Protein AF-A0A176ZBN9-F1 (afdb_monomer)

Secondary structure (DSSP, 8-state):
--TTSPP-HHHHHHHHHHHHHHHHHHHHHHTT-SBTTBSS--HHHHHHHHHHHHHHTSTTHHHHHTT-HHHHHHHHHHHTSHHHHTTSHHHHHHHHHT-

Nearest PDB structures (foldseek):
  4ri7-assembly1_B  TM=7.967E-01  e=3.819E-03  Populus tremula x Populus tremuloides
  4ri6-assembly1_B  TM=8.028E-01  e=1.200E-02  Populus tremula x Populus tremuloides
  8agq-assembly1_A  TM=8.307E-01  e=5.319E-02  Populus trichocarpa
  5jpo-assembly1_A  TM=8.203E-01  e=1.057E-01  Homo sapiens
  5dqs-assembly1_A  TM=7.989E-01  e=1.491E-01  Homo sapiens

Solvent-accessible surface area (backbone atoms only — not comparable to full-atom values): 5820 Å² total; per-residue (Å²): 109,73,94,83,41,88,75,62,64,66,62,49,62,71,43,44,68,59,50,45,52,51,43,48,49,52,36,59,70,29,51,89,44,72,26,72,53,37,96,44,88,33,70,66,42,66,61,45,40,62,57,51,56,56,42,64,77,40,90,60,31,64,74,56,40,62,96,32,62,60,50,56,53,34,44,55,58,49,56,69,33,72,74,46,62,65,64,34,73,68,46,52,53,52,56,63,76,73,108

Foldseek 3Di:
DQPPDDDPVVVVVVCLVVLLVVLVVVLVCCPPALENVRPDHDPVLVVVQLVLVSLVVDPCNCVSCPVRVSVVNSNVVSCVDPVNVCDHPVNVVVVVVVD

Sequence (99 aa):
MLFGQPTDEAAVYEAMPRAQVVFGELARLLGNADWFGGDSVSLADLMAAPHCDFFAQTPEWPALTAGRANLVNRLARAENRASLKATTWARVKEMVAAG

pLDDT: mean 94.16, std 5.49, range [66.38, 98.5]

Structure (mmCIF, N/CA/C/O backbone):
data_AF-A0A176ZBN9-F1
#
_entry.id   AF-A0A176ZBN9-F1
#
loop_
_atom_site.group_PDB
_atom_site.id
_atom_site.type_symbol
_atom_site.label_atom_id
_atom_site.label_alt_id
_atom_site.label_comp_id
_atom_site.label_asym_id
_atom_site.label_entity_id
_atom_site.label_seq_id
_atom_site.pdbx_PDB_ins_code
_atom_site.Cartn_x
_atom_site.Cartn_y
_atom_site.Cartn_z
_atom_site.occupancy
_atom_site.B_iso_or_equiv
_atom_site.auth_seq_id
_atom_site.auth_comp_id
_atom_site.auth_asym_id
_atom_site.auth_atom_id
_atom_site.pdbx_PDB_model_num
ATOM 1 N N . MET A 1 1 ? 12.799 -7.470 -7.813 1.00 66.38 1 MET A N 1
ATOM 2 C CA . MET A 1 1 ? 11.943 -8.567 -8.311 1.00 66.38 1 MET A CA 1
ATOM 3 C C . MET A 1 1 ? 10.934 -8.948 -7.243 1.00 66.38 1 MET A C 1
ATOM 5 O O . MET A 1 1 ? 11.323 -9.470 -6.204 1.00 66.38 1 MET A O 1
ATOM 9 N N . LEU A 1 2 ? 9.655 -8.694 -7.504 1.00 80.00 2 LEU A N 1
ATOM 10 C CA . LEU A 1 2 ? 8.539 -9.219 -6.720 1.00 80.00 2 LEU A CA 1
ATOM 11 C C . LEU A 1 2 ? 8.040 -10.497 -7.424 1.00 80.00 2 LEU A C 1
ATOM 13 O O . LEU A 1 2 ? 7.985 -10.536 -8.648 1.00 80.00 2 LEU A O 1
ATOM 17 N N . PHE A 1 3 ? 7.766 -11.572 -6.680 1.00 83.38 3 PHE A N 1
ATOM 18 C CA . PHE A 1 3 ? 7.377 -12.896 -7.221 1.00 83.38 3 PHE A CA 1
ATOM 19 C C . PHE A 1 3 ? 8.401 -13.618 -8.121 1.00 83.38 3 PHE A C 1
ATOM 21 O O . PHE A 1 3 ? 8.048 -14.570 -8.812 1.00 83.38 3 PHE A O 1
ATOM 28 N N . GLY A 1 4 ? 9.676 -13.215 -8.104 1.00 83.94 4 GLY A N 1
ATOM 29 C CA . GLY A 1 4 ? 10.725 -13.882 -8.891 1.00 83.94 4 GLY A CA 1
ATOM 30 C C . GLY A 1 4 ? 10.604 -13.684 -10.407 1.00 83.94 4 GLY A C 1
ATOM 31 O O . GLY A 1 4 ? 11.212 -14.433 -11.164 1.00 83.94 4 GLY A O 1
ATOM 32 N N . GLN A 1 5 ? 9.820 -12.697 -10.846 1.00 84.31 5 GLN A N 1
ATOM 33 C CA . GLN A 1 5 ? 9.730 -12.272 -12.242 1.00 84.31 5 GLN A CA 1
ATOM 34 C C . GLN A 1 5 ? 10.621 -11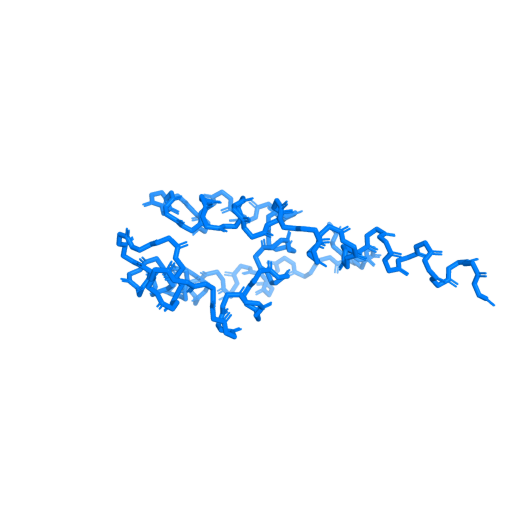.040 -12.477 1.00 84.31 5 GLN A C 1
ATOM 36 O O . GLN A 1 5 ? 10.790 -10.233 -11.551 1.00 84.31 5 GLN A O 1
ATOM 41 N N . PRO A 1 6 ? 11.189 -10.876 -13.687 1.00 89.62 6 PRO A N 1
ATOM 42 C CA . PRO A 1 6 ? 11.89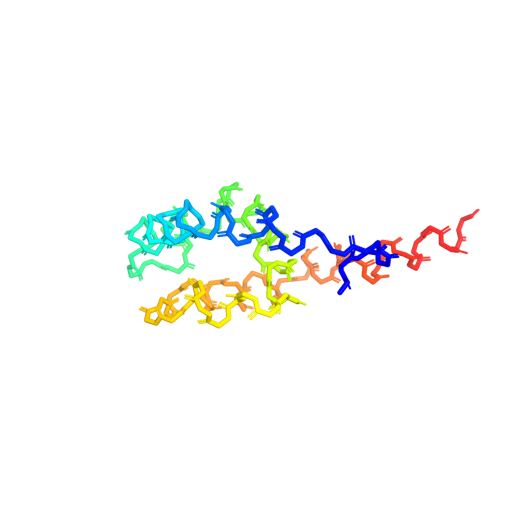6 -9.654 -14.050 1.00 89.62 6 PRO A CA 1
ATOM 43 C C . PRO A 1 6 ? 10.946 -8.450 -13.993 1.00 89.62 6 PRO A C 1
ATOM 45 O O . PRO A 1 6 ? 9.788 -8.540 -14.397 1.00 89.62 6 PRO A O 1
ATOM 48 N N . THR A 1 7 ? 11.443 -7.330 -13.470 1.00 92.19 7 THR A N 1
ATOM 49 C CA . THR A 1 7 ? 10.703 -6.064 -13.435 1.00 92.19 7 THR A CA 1
ATOM 50 C C . THR A 1 7 ? 10.829 -5.365 -14.788 1.00 92.19 7 THR A C 1
ATOM 52 O O . THR A 1 7 ? 11.932 -5.247 -15.318 1.00 92.19 7 THR A O 1
ATOM 55 N N . ASP A 1 8 ? 9.717 -4.868 -15.327 1.00 95.31 8 ASP A N 1
ATOM 56 C CA . ASP A 1 8 ? 9.732 -3.920 -16.442 1.00 95.31 8 ASP A CA 1
ATOM 57 C C . ASP A 1 8 ? 9.889 -2.493 -15.896 1.00 95.31 8 ASP A C 1
ATOM 59 O O . ASP A 1 8 ? 8.920 -1.842 -15.503 1.00 95.31 8 ASP A O 1
ATOM 63 N N . GLU A 1 9 ? 11.134 -2.024 -15.826 1.00 95.00 9 GLU A N 1
ATOM 64 C CA . GLU A 1 9 ? 11.470 -0.715 -15.251 1.00 95.00 9 GLU A CA 1
ATOM 65 C C . GLU A 1 9 ? 10.879 0.459 -16.051 1.00 95.00 9 GLU A C 1
ATOM 67 O O . GLU A 1 9 ? 10.561 1.503 -15.478 1.00 95.00 9 GLU A O 1
ATOM 72 N N . ALA A 1 10 ? 10.686 0.298 -17.366 1.00 97.44 10 ALA A N 1
ATOM 73 C CA . ALA A 1 10 ? 10.077 1.333 -18.198 1.00 97.44 10 ALA A CA 1
ATOM 74 C C . ALA A 1 10 ? 8.589 1.486 -17.858 1.00 97.44 10 ALA A C 1
ATOM 76 O O . ALA A 1 10 ? 8.127 2.599 -17.599 1.00 97.44 10 ALA A O 1
ATOM 77 N N . ALA A 1 11 ? 7.864 0.368 -17.753 1.00 97.00 11 ALA A N 1
ATOM 78 C CA . ALA A 1 11 ? 6.462 0.376 -17.345 1.00 97.00 11 ALA A CA 1
ATOM 79 C C . ALA A 1 11 ? 6.271 0.925 -15.919 1.00 97.00 11 ALA A C 1
ATOM 81 O O . ALA A 1 11 ? 5.307 1.648 -15.652 1.00 97.00 11 ALA A O 1
ATOM 82 N N . VAL A 1 12 ? 7.194 0.618 -14.997 1.00 96.50 12 VAL A N 1
ATOM 83 C CA . VAL A 1 12 ? 7.191 1.197 -13.643 1.00 96.50 12 VAL A CA 1
ATOM 84 C C . VAL A 1 12 ? 7.349 2.714 -13.716 1.00 96.50 12 VAL A C 1
ATOM 86 O O . VAL A 1 12 ? 6.510 3.437 -13.173 1.00 96.50 12 VAL A O 1
ATOM 89 N N . TYR A 1 13 ? 8.370 3.205 -14.423 1.00 97.38 13 TYR A N 1
ATOM 90 C CA . TYR A 1 13 ? 8.633 4.636 -14.571 1.00 97.38 13 TYR A CA 1
ATOM 91 C C . TYR A 1 13 ? 7.421 5.394 -15.134 1.00 97.38 13 TYR A C 1
ATOM 93 O O . TYR A 1 13 ? 7.016 6.418 -14.579 1.00 97.38 13 TYR A O 1
ATOM 101 N N . GLU A 1 14 ? 6.785 4.863 -16.180 1.00 98.44 14 GLU A N 1
ATOM 102 C CA . GLU A 1 14 ? 5.581 5.446 -16.785 1.00 98.44 14 GLU A CA 1
ATOM 103 C C . GLU A 1 14 ? 4.372 5.452 -15.834 1.00 98.44 14 GLU A C 1
ATOM 105 O O . GLU A 1 14 ? 3.552 6.375 -15.863 1.00 98.44 14 GLU A O 1
ATOM 110 N N . ALA A 1 15 ? 4.251 4.451 -14.957 1.00 98.19 15 ALA A N 1
ATOM 111 C CA . ALA A 1 15 ? 3.148 4.340 -14.005 1.00 98.19 15 ALA A CA 1
ATOM 112 C C . ALA A 1 15 ? 3.312 5.228 -12.758 1.00 98.19 15 ALA A C 1
ATOM 114 O O . ALA A 1 15 ? 2.309 5.552 -12.104 1.00 98.19 15 ALA A O 1
ATOM 115 N N . MET A 1 16 ? 4.540 5.639 -12.420 1.00 98.25 16 MET A N 1
ATOM 116 C CA . MET A 1 16 ? 4.841 6.367 -11.182 1.00 98.25 16 MET A CA 1
ATOM 117 C C . MET A 1 16 ? 4.023 7.652 -10.974 1.00 98.25 16 MET A C 1
ATOM 119 O O . MET A 1 16 ? 3.524 7.842 -9.860 1.00 98.25 16 MET A O 1
ATOM 123 N N . PRO A 1 17 ? 3.790 8.518 -11.984 1.00 98.31 17 PRO A N 1
ATOM 124 C CA . PRO A 1 17 ? 2.941 9.695 -11.809 1.00 98.31 17 PRO A CA 1
ATOM 125 C C . PRO A 1 17 ? 1.524 9.340 -11.339 1.00 98.31 17 PRO A C 1
ATOM 127 O O . PRO A 1 17 ? 0.998 9.958 -10.414 1.00 98.31 17 PRO A O 1
ATOM 130 N N . ARG A 1 18 ? 0.916 8.291 -11.909 1.00 98.25 18 ARG A N 1
ATOM 131 C CA . ARG A 1 18 ? -0.415 7.827 -11.493 1.00 98.25 18 ARG A CA 1
ATOM 132 C C . ARG A 1 18 ? -0.384 7.216 -10.095 1.00 98.25 18 ARG A C 1
ATOM 134 O O . ARG A 1 18 ? -1.293 7.467 -9.306 1.00 98.25 18 ARG A O 1
ATOM 141 N N . ALA A 1 19 ? 0.654 6.446 -9.772 1.00 98.00 19 ALA A N 1
ATOM 142 C CA . ALA A 1 19 ? 0.826 5.885 -8.435 1.00 98.00 19 ALA A CA 1
ATOM 143 C C . ALA A 1 19 ? 0.905 6.994 -7.373 1.00 98.00 19 ALA A C 1
ATOM 145 O O . ALA A 1 19 ? 0.253 6.899 -6.334 1.00 98.00 19 ALA A O 1
ATOM 146 N N . GLN A 1 20 ? 1.603 8.095 -7.662 1.00 98.44 20 GLN A N 1
ATOM 147 C CA . GLN A 1 20 ? 1.671 9.244 -6.761 1.00 98.44 20 GLN A CA 1
ATOM 148 C C . GLN A 1 20 ? 0.305 9.883 -6.493 1.00 98.44 20 GLN A C 1
ATOM 150 O O . GLN A 1 20 ? 0.027 10.237 -5.343 1.00 98.44 20 GLN A O 1
ATOM 155 N N . VAL A 1 21 ? -0.555 9.990 -7.514 1.00 98.50 21 VAL A N 1
ATOM 156 C CA . VAL A 1 21 ? -1.938 10.468 -7.346 1.00 98.50 21 VAL A CA 1
ATOM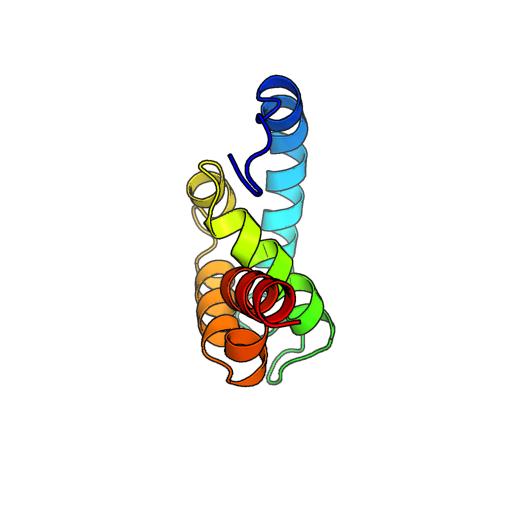 157 C C . VAL A 1 21 ? -2.730 9.515 -6.456 1.00 98.50 21 VAL A C 1
ATOM 159 O O . VAL A 1 21 ? -3.319 9.952 -5.473 1.00 98.50 21 VAL A O 1
ATOM 162 N N . VAL A 1 22 ? -2.697 8.210 -6.743 1.00 97.94 22 VAL A N 1
ATOM 163 C CA . VAL A 1 22 ? -3.447 7.206 -5.969 1.00 97.94 22 VAL A CA 1
ATOM 164 C C . VAL A 1 22 ? -3.035 7.218 -4.499 1.00 97.94 22 VAL A C 1
ATOM 166 O O . VAL A 1 22 ? -3.891 7.299 -3.624 1.00 97.94 22 VAL A O 1
ATOM 169 N N . PHE A 1 23 ? -1.736 7.190 -4.205 1.00 98.38 23 PHE A N 1
ATOM 170 C CA . PHE A 1 23 ? -1.257 7.231 -2.824 1.00 98.38 23 PHE A CA 1
ATOM 171 C C . PHE A 1 23 ? -1.552 8.571 -2.139 1.00 98.38 23 PHE A C 1
ATOM 173 O O . PHE A 1 23 ? -1.807 8.596 -0.936 1.00 98.38 23 PHE A O 1
ATOM 180 N N . GLY A 1 24 ? -1.562 9.675 -2.890 1.00 98.50 24 GLY A N 1
ATOM 181 C CA . GLY A 1 24 ? -2.004 10.975 -2.385 1.00 98.50 24 GLY A CA 1
ATOM 182 C C . GLY A 1 24 ? -3.466 10.940 -1.949 1.00 98.50 24 GLY A C 1
ATOM 183 O O . GLY A 1 24 ? -3.786 11.335 -0.830 1.00 98.50 24 GLY A O 1
ATOM 184 N N . GLU A 1 25 ? -4.336 10.380 -2.788 1.00 98.25 25 GLU A N 1
ATOM 185 C CA . GLU A 1 25 ? -5.758 10.236 -2.484 1.00 98.25 25 GLU A CA 1
ATOM 186 C C . GLU A 1 25 ? -6.019 9.257 -1.341 1.00 98.25 25 GLU A C 1
ATOM 188 O O . GLU A 1 25 ? -6.822 9.560 -0.466 1.00 98.25 25 GLU A O 1
ATOM 193 N N . LEU A 1 26 ? -5.308 8.129 -1.273 1.00 98.06 26 LEU A N 1
ATOM 194 C CA . LEU A 1 26 ? -5.408 7.213 -0.134 1.00 98.06 26 LEU A CA 1
ATOM 195 C C . LEU A 1 26 ? -5.016 7.915 1.173 1.00 98.06 26 LEU A C 1
ATOM 197 O O . LEU A 1 26 ? -5.725 7.797 2.169 1.00 98.06 26 LEU A O 1
ATOM 201 N N . ALA A 1 27 ? -3.927 8.687 1.176 1.00 98.25 27 ALA A N 1
ATOM 202 C CA . ALA A 1 27 ? -3.518 9.445 2.355 1.00 98.25 27 ALA A CA 1
ATOM 203 C C . ALA A 1 27 ? -4.550 10.523 2.724 1.00 98.25 27 ALA A C 1
ATOM 205 O O . ALA A 1 27 ? -4.853 10.696 3.903 1.00 98.25 27 ALA A O 1
ATOM 206 N N . ARG A 1 28 ? -5.120 11.220 1.733 1.00 98.06 28 ARG A N 1
ATOM 207 C CA . ARG A 1 28 ? -6.155 12.244 1.937 1.00 98.06 28 ARG A CA 1
ATOM 208 C C . ARG A 1 28 ? -7.457 11.651 2.481 1.00 98.06 28 ARG A C 1
ATOM 210 O O . ARG A 1 28 ? -8.045 12.231 3.386 1.00 98.06 28 ARG A O 1
ATOM 217 N N . LEU A 1 29 ? -7.901 10.518 1.934 1.00 97.06 29 LEU A N 1
ATOM 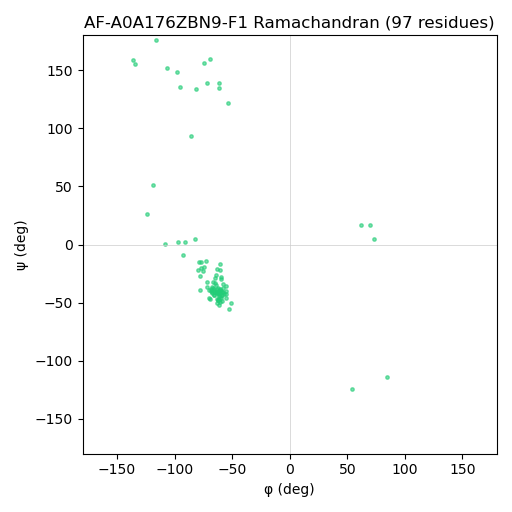218 C CA . LEU A 1 29 ? -9.119 9.816 2.348 1.00 97.06 29 LEU A CA 1
ATOM 219 C C . LEU A 1 29 ? -8.983 9.209 3.744 1.00 97.06 29 LEU A C 1
ATOM 221 O O . LEU A 1 29 ? -9.936 9.258 4.512 1.00 97.06 29 LEU A O 1
ATOM 225 N N . LEU A 1 30 ? -7.806 8.670 4.080 1.00 97.88 30 LEU A N 1
ATOM 226 C CA . LEU A 1 30 ? -7.523 8.208 5.438 1.00 97.88 30 LEU A CA 1
ATOM 227 C C . LEU A 1 30 ? -7.504 9.383 6.427 1.00 97.88 30 LEU A C 1
ATOM 229 O O . LEU A 1 30 ? -8.007 9.267 7.542 1.00 97.88 30 LEU A O 1
ATOM 233 N N . GLY A 1 31 ? -6.931 10.521 6.023 1.00 96.88 31 GLY A N 1
ATOM 234 C CA . GLY A 1 31 ? -6.825 11.708 6.864 1.00 96.88 31 GLY A CA 1
ATOM 235 C C . GLY A 1 31 ? -6.161 11.380 8.204 1.00 96.88 31 GLY A C 1
ATOM 236 O O . GLY A 1 31 ? -5.058 10.826 8.232 1.00 96.88 31 GLY A O 1
ATOM 237 N N . ASN A 1 32 ? -6.863 11.699 9.294 1.00 96.38 32 ASN A N 1
ATOM 238 C CA . ASN A 1 32 ? -6.432 11.429 10.669 1.00 96.38 32 ASN A CA 1
ATOM 239 C C . ASN A 1 32 ? -7.041 10.146 11.265 1.00 96.38 32 ASN A C 1
ATOM 241 O O . ASN A 1 32 ? -6.816 9.872 12.441 1.00 96.38 32 ASN A O 1
ATOM 245 N N . ALA A 1 33 ? -7.832 9.390 10.499 1.00 96.94 33 ALA A N 1
ATOM 246 C CA . ALA A 1 33 ? -8.434 8.154 10.983 1.00 96.94 33 ALA A CA 1
ATOM 247 C C . ALA A 1 33 ? -7.401 7.019 11.063 1.00 96.94 33 ALA A C 1
ATOM 249 O O . ALA A 1 33 ? -6.391 7.002 10.350 1.00 96.94 33 ALA A O 1
ATOM 250 N N . ASP A 1 34 ? -7.677 6.030 11.913 1.00 96.12 34 ASP A N 1
ATOM 251 C CA . ASP A 1 34 ? -6.840 4.832 12.010 1.00 96.12 34 ASP A CA 1
ATOM 252 C C 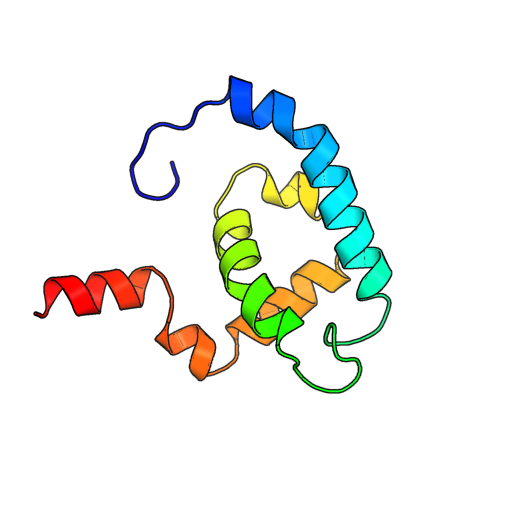. ASP A 1 34 ? -7.093 3.845 10.861 1.00 96.12 34 ASP A C 1
ATOM 254 O O . ASP A 1 34 ? -6.177 3.105 10.479 1.00 96.12 34 ASP A O 1
ATOM 258 N N . TRP A 1 35 ? -8.305 3.870 10.298 1.00 97.69 35 TRP A N 1
ATOM 259 C CA . TRP A 1 35 ? -8.784 3.000 9.226 1.00 97.69 35 TRP A CA 1
ATOM 260 C C . TRP A 1 35 ? -9.553 3.799 8.173 1.00 97.69 35 TRP A C 1
ATOM 262 O O . TRP A 1 35 ? -10.115 4.854 8.461 1.00 97.69 35 TRP A O 1
ATOM 272 N N . PHE A 1 36 ? -9.665 3.265 6.957 1.00 97.12 36 PHE A N 1
ATOM 273 C CA . PHE A 1 36 ? -10.531 3.847 5.923 1.00 97.12 36 PHE A CA 1
ATOM 274 C C . PHE A 1 36 ? -12.017 3.826 6.311 1.00 97.12 36 PHE A C 1
ATOM 276 O O . PHE A 1 36 ? -12.802 4.608 5.781 1.00 97.12 36 PHE A O 1
ATOM 283 N N . GLY A 1 37 ? -12.401 2.957 7.252 1.00 94.56 37 GLY A N 1
ATOM 284 C CA . GLY A 1 37 ? -13.725 2.943 7.875 1.00 94.56 37 GLY A CA 1
ATOM 285 C C . GLY A 1 37 ? -13.917 3.944 9.020 1.00 94.56 37 GLY A C 1
ATOM 286 O O . GLY A 1 37 ? -14.955 3.896 9.678 1.00 94.56 37 GLY A O 1
ATOM 287 N N . GLY A 1 38 ? -12.938 4.810 9.304 1.00 93.19 38 GLY A N 1
ATOM 288 C CA . GLY A 1 38 ? -12.938 5.677 10.483 1.00 93.19 38 GLY A CA 1
ATOM 289 C C . GLY A 1 38 ? -12.375 4.952 11.708 1.00 93.19 38 GLY A C 1
ATOM 290 O O . GLY A 1 38 ? -11.198 4.587 11.733 1.00 93.19 38 GLY A O 1
ATOM 291 N N . ASP A 1 39 ? -13.227 4.722 12.709 1.00 90.31 39 ASP A N 1
ATOM 292 C CA . ASP A 1 39 ? -12.828 4.168 14.016 1.00 90.31 39 ASP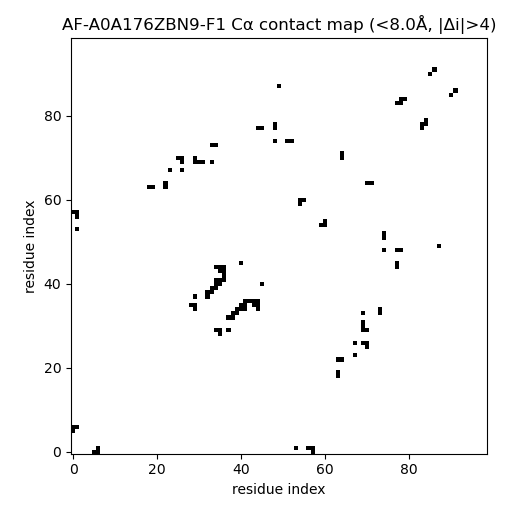 A CA 1
ATOM 293 C C . ASP A 1 39 ? -12.625 2.647 14.005 1.00 90.31 39 ASP A C 1
ATOM 295 O O . ASP A 1 39 ? -12.047 2.071 14.927 1.00 90.31 39 ASP A O 1
ATOM 299 N N . SER A 1 40 ? -13.103 1.965 12.964 1.00 92.69 40 SER A N 1
ATOM 300 C CA . SER A 1 40 ? -13.025 0.511 12.863 1.00 92.69 40 SER A CA 1
ATOM 301 C C . SER A 1 40 ? -12.560 0.065 11.488 1.00 92.69 40 SER A C 1
ATOM 303 O O . SER A 1 40 ? -12.715 0.765 10.485 1.00 92.69 40 SER A O 1
ATOM 305 N N . VAL A 1 41 ? -11.979 -1.132 11.453 1.00 95.69 41 VAL A N 1
ATOM 306 C CA . VAL A 1 41 ? -11.576 -1.752 10.198 1.00 95.69 41 VAL A CA 1
ATOM 307 C C . VAL A 1 41 ? -12.789 -1.982 9.297 1.00 95.69 41 VAL A C 1
ATOM 309 O O . VAL A 1 41 ? -13.808 -2.522 9.723 1.00 95.69 41 VAL A O 1
ATOM 312 N N . SER A 1 42 ? -12.640 -1.637 8.024 1.00 95.56 42 SER A N 1
ATOM 313 C CA . SER A 1 42 ? -13.625 -1.887 6.981 1.00 95.56 42 SER A CA 1
ATOM 314 C C . SER A 1 42 ? -13.099 -2.836 5.903 1.00 95.56 42 SER A C 1
ATOM 316 O O . SER A 1 42 ? -11.921 -3.210 5.874 1.00 95.56 42 SER A O 1
ATOM 318 N N . LEU A 1 43 ? -13.972 -3.184 4.954 1.00 96.12 43 LEU A N 1
ATOM 319 C CA . LEU A 1 43 ? -13.574 -3.890 3.738 1.00 96.12 43 LEU A CA 1
ATOM 320 C C . LEU A 1 43 ? -12.474 -3.139 2.967 1.00 96.12 43 LEU A C 1
ATOM 322 O O . LEU A 1 43 ? -11.576 -3.782 2.429 1.00 96.12 43 LEU A O 1
ATOM 326 N N . ALA A 1 44 ? -12.494 -1.801 2.950 1.00 96.44 44 ALA A N 1
ATOM 327 C CA . ALA A 1 44 ? -11.486 -1.010 2.245 1.00 96.44 44 ALA A CA 1
ATOM 328 C C . ALA A 1 44 ? -10.073 -1.264 2.797 1.00 96.44 44 ALA A C 1
ATOM 330 O O . ALA A 1 44 ? -9.122 -1.403 2.031 1.00 96.44 44 ALA A O 1
ATOM 331 N N . ASP A 1 45 ? -9.934 -1.416 4.114 1.00 96.25 45 ASP A N 1
ATOM 332 C CA . ASP A 1 45 ? -8.650 -1.718 4.749 1.00 96.25 45 ASP A CA 1
ATOM 333 C C . ASP A 1 45 ? -8.171 -3.140 4.453 1.00 96.25 45 ASP A C 1
ATOM 335 O O . ASP A 1 45 ? -6.976 -3.347 4.235 1.00 96.25 45 ASP A O 1
ATOM 339 N N . LEU A 1 46 ? -9.095 -4.109 4.446 1.00 94.44 46 LEU A N 1
ATOM 340 C CA . LEU A 1 46 ? -8.798 -5.510 4.136 1.00 94.44 46 LEU A CA 1
ATOM 341 C C . LEU A 1 46 ? -8.348 -5.680 2.685 1.00 94.44 46 LEU A C 1
ATOM 343 O O . LEU A 1 46 ? -7.424 -6.444 2.426 1.00 94.44 46 LEU A O 1
ATOM 347 N N . MET A 1 47 ? -8.962 -4.938 1.762 1.00 94.50 47 MET A N 1
ATOM 348 C CA . MET A 1 47 ? -8.565 -4.918 0.357 1.00 94.50 47 MET A CA 1
ATOM 349 C C . MET A 1 47 ? -7.222 -4.208 0.171 1.00 94.50 47 MET A C 1
ATOM 351 O O . MET A 1 47 ? -6.346 -4.727 -0.510 1.00 94.50 47 MET A O 1
ATOM 355 N N . ALA A 1 48 ? -7.022 -3.045 0.797 1.00 95.50 48 ALA A N 1
ATOM 356 C CA . ALA A 1 48 ? -5.815 -2.243 0.601 1.00 95.50 48 ALA A CA 1
ATOM 357 C C . ALA A 1 48 ? -4.558 -2.845 1.253 1.00 95.50 48 ALA A C 1
ATOM 359 O O . ALA A 1 48 ? -3.458 -2.666 0.734 1.00 95.50 48 ALA A O 1
ATOM 360 N N . ALA A 1 49 ? -4.696 -3.544 2.385 1.00 95.25 49 ALA A N 1
ATOM 361 C CA . ALA A 1 49 ? -3.566 -4.089 3.138 1.00 95.25 49 ALA A CA 1
ATOM 362 C C . ALA A 1 49 ? -2.601 -4.958 2.307 1.00 95.25 49 ALA A C 1
ATOM 364 O O . ALA A 1 49 ? -1.427 -4.598 2.274 1.00 95.25 49 ALA A O 1
ATOM 365 N N . PRO A 1 50 ? -3.035 -6.023 1.601 1.00 93.75 50 PRO A N 1
ATOM 366 C CA . PRO A 1 50 ? -2.120 -6.850 0.813 1.00 93.75 50 PRO A CA 1
ATOM 367 C C . PRO A 1 50 ? -1.465 -6.083 -0.343 1.00 93.75 50 PRO A C 1
ATOM 369 O O . PRO A 1 50 ? -0.297 -6.305 -0.640 1.00 93.75 50 PRO A O 1
ATOM 372 N N . HIS A 1 51 ? -2.173 -5.141 -0.979 1.00 94.06 51 HIS A N 1
ATOM 373 C CA . HIS A 1 51 ? -1.567 -4.308 -2.021 1.00 94.06 51 HIS A CA 1
ATOM 374 C C . HIS A 1 51 ? -0.435 -3.448 -1.452 1.00 94.06 51 HIS A C 1
ATOM 376 O O . HIS A 1 51 ? 0.651 -3.406 -2.024 1.00 94.06 51 HIS A O 1
ATOM 382 N N . CYS A 1 52 ? -0.671 -2.787 -0.317 1.00 95.56 52 CYS A N 1
ATOM 383 C CA . CYS A 1 52 ? 0.344 -1.975 0.344 1.00 95.56 52 CYS A CA 1
ATOM 384 C C . CYS A 1 52 ? 1.514 -2.812 0.895 1.00 95.56 52 CYS A C 1
ATOM 386 O O . CYS A 1 52 ? 2.643 -2.354 0.771 1.00 95.56 52 CYS A O 1
ATOM 388 N N . ASP A 1 53 ? 1.274 -4.016 1.428 1.00 94.88 53 ASP A N 1
ATOM 389 C CA . ASP A 1 53 ? 2.331 -4.964 1.842 1.00 94.88 53 ASP A CA 1
ATOM 390 C C . ASP A 1 53 ? 3.239 -5.343 0.660 1.00 94.88 53 ASP A C 1
ATOM 392 O O . ASP A 1 53 ? 4.466 -5.316 0.765 1.00 94.88 53 ASP A O 1
ATOM 396 N N . PHE A 1 54 ? 2.661 -5.610 -0.516 1.00 93.31 54 PHE A N 1
ATOM 397 C CA . PHE A 1 54 ? 3.458 -5.857 -1.718 1.00 93.31 54 PHE A CA 1
ATOM 398 C C . PHE A 1 54 ? 4.237 -4.627 -2.174 1.00 93.31 54 PHE A C 1
ATOM 400 O O . PHE A 1 54 ? 5.419 -4.752 -2.488 1.00 93.31 54 PHE A O 1
ATOM 407 N N . PHE A 1 55 ? 3.620 -3.441 -2.180 1.00 95.19 55 PHE A N 1
ATOM 408 C CA . PHE A 1 55 ? 4.341 -2.208 -2.500 1.00 95.19 55 PHE A CA 1
ATOM 409 C C . PHE A 1 55 ? 5.485 -1.955 -1.515 1.00 95.19 55 PHE A C 1
ATOM 411 O O . PHE A 1 55 ? 6.562 -1.583 -1.964 1.00 95.19 55 PHE A O 1
ATOM 418 N N . ALA A 1 56 ? 5.315 -2.221 -0.217 1.00 95.06 56 ALA A N 1
ATOM 419 C CA . ALA A 1 56 ? 6.358 -2.037 0.797 1.00 95.06 56 ALA A CA 1
ATOM 420 C C . ALA A 1 56 ? 7.623 -2.884 0.557 1.00 95.06 56 ALA A C 1
ATOM 422 O O . ALA A 1 56 ? 8.687 -2.573 1.089 1.00 95.06 56 ALA A O 1
ATOM 423 N N . GLN A 1 57 ? 7.531 -3.915 -0.285 1.00 92.56 57 GLN A N 1
ATOM 424 C CA . GLN A 1 57 ? 8.651 -4.758 -0.708 1.00 92.56 57 GLN A CA 1
ATOM 425 C C . GLN A 1 57 ? 9.342 -4.248 -1.990 1.00 92.56 57 GLN A C 1
ATOM 427 O O . GLN A 1 57 ? 10.265 -4.895 -2.490 1.00 92.56 57 GLN A O 1
ATOM 432 N N . THR A 1 58 ? 8.905 -3.111 -2.540 1.00 94.06 58 THR A N 1
ATOM 433 C CA . THR A 1 58 ? 9.426 -2.522 -3.784 1.00 94.06 58 THR A CA 1
ATOM 434 C C . THR A 1 58 ? 10.285 -1.274 -3.527 1.00 94.06 58 THR A C 1
ATOM 436 O O . THR A 1 58 ? 10.054 -0.566 -2.539 1.00 94.06 58 THR A O 1
ATOM 439 N N . PRO A 1 59 ? 11.265 -0.960 -4.400 1.00 94.69 59 PRO A N 1
ATOM 440 C CA . PRO A 1 59 ? 12.082 0.252 -4.286 1.00 94.69 59 PRO A CA 1
ATOM 441 C C . PRO A 1 59 ? 11.293 1.568 -4.356 1.00 94.69 59 PRO A C 1
ATOM 443 O O . PRO A 1 59 ? 11.775 2.593 -3.881 1.00 94.69 59 PRO A O 1
ATOM 446 N N . GLU A 1 60 ? 10.090 1.561 -4.931 1.00 96.62 60 GLU A N 1
ATOM 447 C CA . GLU A 1 60 ? 9.244 2.743 -5.119 1.00 96.62 60 GLU A CA 1
ATOM 448 C C . GLU A 1 60 ? 8.532 3.167 -3.829 1.00 96.62 60 GLU A C 1
ATOM 450 O O . GLU A 1 60 ? 8.117 4.324 -3.705 1.00 96.62 60 GLU A O 1
ATOM 455 N N . TRP A 1 61 ? 8.396 2.261 -2.853 1.00 97.56 61 TRP A N 1
ATOM 456 C CA . TRP A 1 61 ? 7.655 2.511 -1.616 1.00 97.56 61 TRP A CA 1
ATOM 457 C C . TRP A 1 61 ? 8.060 3.799 -0.896 1.00 97.56 61 TRP A C 1
ATOM 459 O O . TRP A 1 61 ? 7.171 4.613 -0.635 1.00 97.56 61 TRP A O 1
ATOM 469 N N . PRO A 1 62 ? 9.357 4.075 -0.641 1.00 97.94 62 PRO A N 1
ATOM 470 C CA . PRO A 1 62 ? 9.761 5.305 0.031 1.00 97.94 62 PRO A CA 1
ATOM 471 C C . PRO A 1 62 ? 9.295 6.564 -0.709 1.00 97.94 62 PRO A C 1
ATOM 473 O O . PRO A 1 62 ? 8.869 7.524 -0.069 1.00 97.94 62 PRO A O 1
ATOM 476 N N . ALA A 1 63 ? 9.317 6.557 -2.046 1.00 97.94 63 ALA A N 1
ATOM 477 C CA . ALA A 1 63 ? 8.851 7.680 -2.855 1.00 97.94 63 ALA A CA 1
ATOM 478 C C . ALA A 1 63 ? 7.321 7.820 -2.824 1.00 97.94 63 ALA A C 1
ATOM 480 O O . ALA A 1 63 ? 6.805 8.938 -2.814 1.00 97.94 63 ALA A O 1
ATOM 481 N N . LEU A 1 64 ? 6.582 6.708 -2.794 1.00 98.25 64 LEU A N 1
ATOM 482 C CA . LEU A 1 64 ? 5.118 6.705 -2.725 1.00 98.25 64 LEU A CA 1
ATOM 483 C C . LEU A 1 64 ? 4.583 7.046 -1.330 1.00 98.25 64 LEU A C 1
ATOM 485 O O . LEU A 1 64 ? 3.453 7.521 -1.221 1.00 98.25 64 LEU A O 1
ATOM 489 N N . THR A 1 65 ? 5.364 6.851 -0.268 1.00 98.06 65 THR A N 1
ATOM 490 C CA . THR A 1 65 ? 4.946 7.159 1.111 1.00 98.06 65 THR A CA 1
ATOM 491 C C . THR A 1 65 ? 5.630 8.372 1.728 1.00 98.06 65 THR A C 1
ATOM 493 O O . THR A 1 65 ? 5.335 8.716 2.875 1.00 98.06 65 THR A O 1
ATOM 496 N N . ALA A 1 66 ? 6.515 9.052 0.996 1.00 97.94 66 ALA A N 1
ATOM 497 C CA . ALA A 1 66 ? 7.124 10.300 1.441 1.00 97.94 66 ALA A CA 1
ATOM 498 C C . ALA A 1 66 ? 6.039 11.319 1.838 1.00 97.94 66 ALA A C 1
ATOM 500 O O . ALA A 1 66 ? 5.152 11.645 1.051 1.00 97.94 66 ALA A O 1
ATOM 501 N N . GLY A 1 67 ? 6.077 11.786 3.090 1.00 97.38 67 GLY A N 1
ATOM 502 C CA . GLY A 1 67 ? 5.076 12.710 3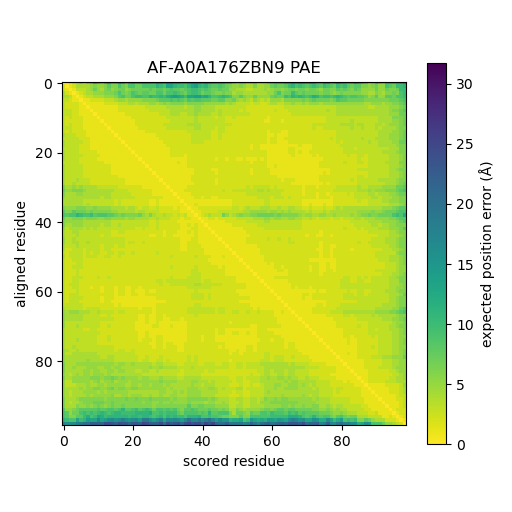.639 1.00 97.38 67 GLY A CA 1
ATOM 503 C C . GLY A 1 67 ? 3.702 12.096 3.952 1.00 97.38 67 GLY A C 1
ATOM 504 O O . GLY A 1 67 ? 2.799 12.823 4.352 1.00 97.38 67 GLY A O 1
ATOM 505 N N . ARG A 1 68 ? 3.521 10.774 3.812 1.00 97.81 68 ARG A N 1
ATOM 506 C CA . ARG A 1 68 ? 2.239 10.062 3.995 1.00 97.81 68 ARG A CA 1
ATOM 507 C C . ARG A 1 68 ? 2.321 9.038 5.133 1.00 97.81 68 ARG A C 1
ATOM 509 O O . ARG A 1 68 ? 1.984 7.865 4.973 1.00 97.81 68 ARG A O 1
ATOM 516 N N . ALA A 1 69 ? 2.798 9.480 6.300 1.00 97.94 69 ALA A N 1
ATOM 517 C CA . ALA A 1 69 ? 3.014 8.613 7.465 1.00 97.94 69 ALA A CA 1
ATOM 518 C C . ALA A 1 69 ? 1.730 7.914 7.948 1.00 97.94 69 ALA A C 1
ATOM 520 O O . ALA A 1 69 ? 1.791 6.810 8.484 1.00 97.94 69 ALA A O 1
ATOM 521 N N . ASN A 1 70 ? 0.561 8.517 7.717 1.00 97.75 70 ASN A N 1
ATOM 522 C CA . ASN A 1 70 ? -0.726 7.908 8.044 1.00 97.75 70 ASN A CA 1
ATOM 523 C C . ASN A 1 70 ? -0.947 6.571 7.311 1.00 97.75 70 ASN A C 1
ATOM 525 O O . ASN A 1 70 ? -1.396 5.612 7.938 1.00 97.75 70 ASN A O 1
ATOM 529 N N . LEU A 1 71 ? -0.553 6.459 6.036 1.00 97.56 71 LEU A N 1
ATOM 530 C CA . LEU A 1 71 ? -0.641 5.203 5.283 1.00 97.56 71 LEU A CA 1
ATOM 531 C C . LEU A 1 71 ? 0.311 4.132 5.813 1.00 97.56 71 LEU A C 1
ATOM 533 O O . LEU A 1 71 ? -0.092 2.975 5.940 1.00 97.56 71 LEU A O 1
ATOM 537 N N . VAL A 1 72 ? 1.543 4.521 6.152 1.00 98.06 72 VAL A N 1
ATOM 538 C CA . VAL A 1 72 ? 2.551 3.615 6.726 1.00 98.06 72 VAL A CA 1
ATOM 539 C C . VAL A 1 72 ? 2.068 3.074 8.072 1.00 98.06 72 VAL A C 1
ATOM 541 O O . VAL A 1 72 ? 2.052 1.865 8.288 1.00 98.06 72 VAL A O 1
ATOM 544 N N . ASN A 1 73 ? 1.575 3.952 8.946 1.00 97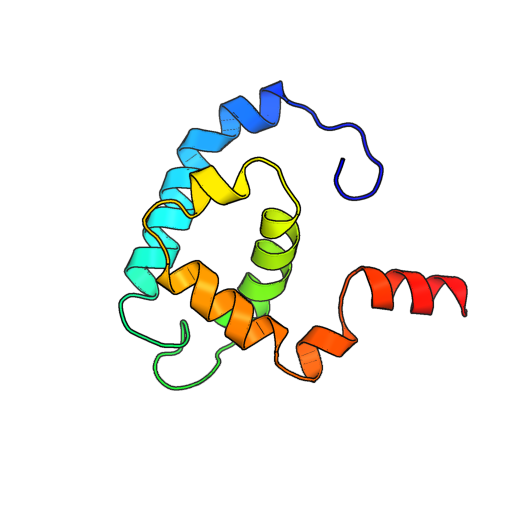.75 73 ASN A N 1
ATOM 545 C CA . ASN A 1 73 ? 1.045 3.562 10.250 1.00 97.75 73 ASN A CA 1
ATOM 546 C C . ASN A 1 73 ? -0.184 2.655 10.114 1.00 97.75 73 ASN A C 1
ATOM 548 O O . ASN A 1 73 ? -0.301 1.658 10.824 1.00 97.75 73 ASN A O 1
ATOM 552 N N . ARG A 1 74 ? -1.087 2.956 9.173 1.00 97.12 74 ARG A N 1
ATOM 553 C CA . ARG A 1 74 ? -2.258 2.115 8.890 1.00 97.12 74 ARG A CA 1
ATOM 554 C C . ARG A 1 74 ? -1.864 0.736 8.374 1.00 97.12 74 ARG A C 1
ATOM 556 O O . ARG A 1 74 ? -2.457 -0.251 8.807 1.00 97.12 74 ARG A O 1
ATOM 563 N N . LEU A 1 75 ? -0.860 0.646 7.501 1.00 97.44 75 LEU A N 1
ATOM 564 C CA . LEU A 1 75 ? -0.325 -0.642 7.061 1.00 97.44 75 LEU A CA 1
ATOM 565 C C . LEU A 1 75 ? 0.239 -1.436 8.244 1.00 97.44 75 LEU A C 1
ATOM 567 O O . LEU A 1 75 ? -0.194 -2.564 8.455 1.00 97.44 75 LEU A O 1
ATOM 571 N N . ALA A 1 76 ? 1.076 -0.819 9.080 1.00 97.06 76 ALA A N 1
ATOM 572 C CA . ALA A 1 76 ? 1.638 -1.472 10.261 1.00 97.06 76 ALA A CA 1
ATOM 573 C C . ALA A 1 76 ? 0.549 -1.982 11.229 1.00 97.06 76 ALA A C 1
ATOM 575 O O . ALA A 1 76 ? 0.631 -3.102 11.739 1.00 97.06 76 ALA A O 1
ATOM 576 N N . ARG A 1 77 ? -0.525 -1.204 11.450 1.00 96.38 77 ARG A N 1
ATOM 577 C CA . ARG A 1 77 ? -1.691 -1.669 12.226 1.00 96.38 77 ARG A CA 1
ATOM 578 C C . ARG A 1 77 ? -2.368 -2.870 11.565 1.00 96.38 77 ARG A C 1
ATOM 580 O O . ARG A 1 77 ? -2.721 -3.819 12.263 1.00 96.38 77 ARG A O 1
ATOM 587 N N . ALA A 1 78 ? -2.573 -2.833 10.246 1.00 95.81 78 ALA A N 1
ATOM 588 C CA . ALA A 1 78 ? -3.215 -3.914 9.500 1.00 95.81 78 ALA A CA 1
ATOM 589 C C . ALA A 1 78 ? -2.400 -5.215 9.573 1.00 95.81 78 ALA A C 1
ATOM 591 O O . ALA A 1 78 ? -2.953 -6.262 9.910 1.00 95.8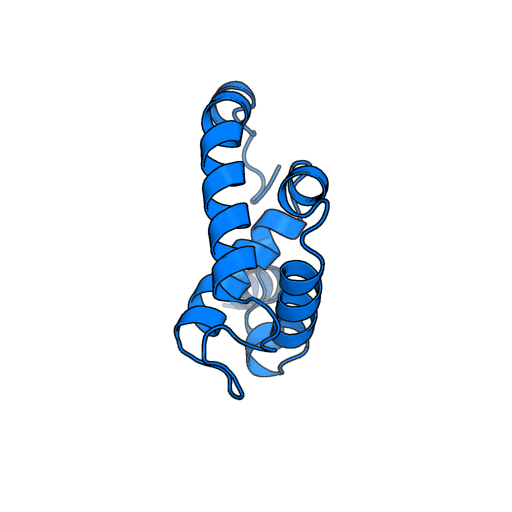1 78 ALA A O 1
ATOM 592 N N . GLU A 1 79 ? -1.092 -5.136 9.332 1.00 95.12 79 GLU A N 1
ATOM 593 C CA . GLU A 1 79 ? -0.147 -6.258 9.380 1.00 95.12 79 GLU A CA 1
ATOM 594 C C . GLU A 1 79 ? -0.011 -6.854 10.783 1.00 95.12 79 GLU A C 1
ATOM 596 O O . GLU A 1 79 ? 0.270 -8.042 10.935 1.00 95.12 79 GLU A O 1
ATOM 601 N N . ASN A 1 80 ? -0.264 -6.071 11.837 1.00 95.50 80 ASN A N 1
ATOM 602 C CA . ASN A 1 80 ? -0.209 -6.598 13.195 1.00 95.50 80 ASN A CA 1
ATOM 603 C C . ASN A 1 80 ? -1.395 -7.526 13.541 1.00 95.50 80 ASN A C 1
ATOM 605 O O . ASN A 1 80 ? -1.329 -8.271 14.525 1.00 95.50 80 ASN A O 1
ATOM 609 N N . ARG A 1 81 ? -2.469 -7.529 12.740 1.00 94.62 81 ARG A N 1
ATOM 610 C CA . ARG A 1 81 ? -3.664 -8.351 12.979 1.00 94.62 81 ARG A CA 1
ATOM 611 C C . ARG A 1 81 ? -3.394 -9.829 12.709 1.00 94.62 81 ARG A C 1
ATOM 613 O O . ARG A 1 81 ? -2.812 -10.189 11.690 1.00 94.62 81 ARG A O 1
ATOM 620 N N . ALA A 1 82 ? -3.924 -10.699 13.572 1.00 94.62 82 ALA A N 1
ATOM 621 C CA . ALA A 1 82 ? -3.771 -12.152 13.446 1.00 94.62 82 ALA A CA 1
ATOM 622 C C . ALA A 1 82 ? -4.234 -12.691 12.079 1.00 94.62 82 ALA A C 1
ATOM 624 O O . ALA A 1 82 ? -3.551 -13.524 11.489 1.00 94.62 82 ALA A O 1
ATOM 625 N N . SER A 1 83 ? -5.345 -12.168 11.547 1.00 91.62 83 SER A N 1
ATOM 626 C CA . SER A 1 83 ? -5.869 -12.576 10.240 1.00 91.62 83 SER A CA 1
ATOM 627 C C . SER A 1 83 ? -4.916 -12.258 9.086 1.00 91.62 83 SER A C 1
ATOM 629 O O . SER A 1 83 ? -4.788 -13.075 8.187 1.00 91.62 83 SER A O 1
ATOM 631 N N . LEU A 1 84 ? -4.224 -11.113 9.119 1.00 92.00 84 LEU A N 1
ATOM 632 C CA . LEU A 1 84 ? -3.291 -10.714 8.056 1.00 92.00 84 LEU A CA 1
ATOM 633 C C . LEU A 1 84 ? -1.960 -11.468 8.170 1.00 92.00 84 LEU A C 1
ATOM 635 O O . LEU A 1 84 ? -1.431 -11.936 7.165 1.00 92.00 84 LEU A O 1
ATOM 639 N N . LYS A 1 85 ? -1.453 -11.680 9.393 1.00 93.88 85 LYS A N 1
ATOM 640 C CA . LYS A 1 85 ? -0.245 -12.498 9.630 1.00 93.88 85 LYS A CA 1
ATOM 641 C C . LYS A 1 85 ? -0.393 -13.939 9.140 1.00 93.88 85 LYS A C 1
ATOM 643 O O . LYS A 1 85 ? 0.601 -14.566 8.775 1.00 93.88 85 LYS A O 1
ATOM 648 N N . ALA A 1 86 ? -1.616 -14.468 9.150 1.00 92.94 86 ALA A N 1
ATOM 649 C CA . ALA A 1 86 ? -1.916 -15.815 8.677 1.00 92.94 86 ALA A CA 1
ATOM 650 C C . ALA A 1 86 ? -1.963 -15.932 7.142 1.00 92.94 86 ALA A C 1
ATOM 652 O O . ALA A 1 86 ? -1.913 -17.044 6.625 1.00 92.94 86 ALA A O 1
ATOM 653 N N . THR A 1 87 ? -2.034 -14.814 6.412 1.00 91.62 87 THR A N 1
ATOM 654 C CA . THR A 1 87 ? -2.256 -14.785 4.955 1.00 91.62 87 THR A CA 1
ATOM 655 C C . THR A 1 87 ? -1.166 -14.029 4.195 1.00 91.62 87 THR A C 1
ATOM 657 O O . THR A 1 87 ? -1.424 -13.483 3.124 1.00 91.62 87 THR A O 1
ATOM 660 N N . THR A 1 88 ? 0.053 -13.954 4.734 1.00 90.94 88 THR A N 1
ATOM 661 C CA . THR A 1 88 ? 1.179 -13.334 4.016 1.00 90.94 88 THR A CA 1
ATOM 662 C C . THR A 1 88 ? 1.612 -14.192 2.828 1.00 90.94 88 THR A C 1
ATOM 664 O O . THR A 1 88 ? 1.386 -15.404 2.803 1.00 90.94 88 THR A O 1
ATOM 667 N N . TRP A 1 89 ? 2.315 -13.600 1.858 1.00 88.50 89 TRP A N 1
ATOM 668 C CA . TRP A 1 89 ? 2.847 -14.360 0.720 1.00 88.50 89 TRP A CA 1
ATOM 669 C C . TRP A 1 89 ? 3.778 -15.508 1.142 1.00 88.50 89 TRP A C 1
ATOM 671 O O . TRP A 1 89 ? 3.780 -16.570 0.523 1.00 88.50 89 TRP A O 1
ATOM 681 N N . ALA A 1 90 ? 4.542 -15.332 2.225 1.00 89.00 90 ALA A N 1
ATOM 682 C CA . ALA A 1 90 ? 5.349 -16.407 2.798 1.00 89.00 90 ALA A CA 1
ATOM 683 C C . ALA A 1 90 ? 4.475 -17.584 3.261 1.00 89.00 90 ALA A C 1
ATOM 685 O O . ALA A 1 90 ? 4.746 -18.721 2.882 1.00 89.00 90 ALA A O 1
ATOM 686 N N . ARG A 1 91 ? 3.381 -17.304 3.984 1.00 91.50 91 ARG A N 1
ATOM 687 C CA . ARG A 1 91 ? 2.431 -18.333 4.433 1.00 91.50 91 ARG A CA 1
ATOM 688 C C . ARG A 1 91 ? 1.739 -19.032 3.276 1.00 91.50 91 ARG A C 1
ATOM 690 O O . ARG A 1 91 ? 1.623 -20.250 3.295 1.00 91.50 91 ARG A O 1
ATOM 697 N N . VAL A 1 92 ? 1.338 -18.290 2.247 1.00 88.06 92 VAL A N 1
ATOM 698 C CA . VAL A 1 92 ? 0.728 -18.882 1.048 1.00 88.06 92 VAL A CA 1
ATOM 699 C C . VAL A 1 92 ? 1.707 -19.836 0.356 1.00 88.06 92 VAL A C 1
ATOM 701 O O . VAL A 1 92 ? 1.324 -20.950 0.014 1.00 88.06 92 VAL A O 1
ATOM 704 N N . LYS A 1 93 ? 2.985 -19.457 0.213 1.00 88.69 93 LYS A N 1
ATOM 705 C CA . LYS A 1 93 ? 4.013 -20.354 -0.344 1.00 88.69 93 LYS A CA 1
ATOM 706 C C . LYS A 1 93 ? 4.231 -21.609 0.507 1.00 88.69 93 LYS A C 1
ATOM 708 O O . LYS A 1 93 ? 4.358 -22.690 -0.056 1.00 88.69 93 LYS A O 1
ATOM 713 N N . GLU A 1 94 ? 4.265 -21.476 1.834 1.00 92.00 94 GLU A N 1
ATOM 714 C CA . GLU A 1 94 ? 4.365 -22.614 2.763 1.00 92.00 94 GLU A CA 1
ATOM 715 C C . GLU A 1 94 ? 3.178 -23.575 2.607 1.00 92.00 94 GLU A C 1
ATOM 717 O O . GLU A 1 94 ? 3.381 -24.781 2.504 1.00 92.00 94 GLU A O 1
ATOM 722 N N . MET A 1 95 ? 1.949 -23.048 2.540 1.00 90.06 95 MET A N 1
ATOM 723 C CA . MET A 1 95 ? 0.730 -23.847 2.360 1.00 90.06 95 MET A CA 1
ATOM 724 C C . MET A 1 95 ? 0.741 -24.620 1.040 1.00 90.06 95 MET A C 1
ATOM 726 O O . MET A 1 95 ? 0.365 -25.786 1.021 1.00 90.06 95 MET A O 1
ATOM 730 N N . VAL A 1 96 ? 1.192 -23.986 -0.047 1.00 88.75 96 VAL A N 1
ATOM 731 C CA . VAL A 1 96 ? 1.305 -24.635 -1.362 1.00 88.75 96 VAL A CA 1
ATOM 732 C C . VAL A 1 96 ? 2.381 -25.721 -1.364 1.00 88.75 96 VAL A C 1
ATOM 734 O O . VAL A 1 96 ? 2.191 -26.744 -2.001 1.00 88.75 96 VAL A O 1
ATOM 737 N N . ALA A 1 97 ? 3.499 -25.527 -0.661 1.00 86.88 97 ALA A N 1
ATOM 738 C CA . ALA A 1 97 ? 4.571 -26.523 -0.594 1.00 86.88 97 ALA A CA 1
ATOM 739 C C . ALA A 1 97 ? 4.239 -27.733 0.303 1.00 86.88 97 ALA A C 1
ATOM 741 O O . ALA A 1 97 ? 4.906 -28.761 0.209 1.00 86.88 97 ALA A O 1
ATOM 742 N N . ALA A 1 98 ? 3.262 -27.591 1.202 1.00 82.56 98 ALA A N 1
ATOM 743 C CA . ALA A 1 98 ? 2.840 -28.629 2.141 1.00 82.56 98 ALA A CA 1
ATOM 744 C C . ALA A 1 98 ? 1.684 -29.512 1.628 1.00 82.56 98 ALA A C 1
ATOM 746 O O . ALA A 1 98 ? 1.350 -30.492 2.297 1.00 82.56 98 ALA A O 1
ATOM 747 N N . GLY A 1 99 ? 1.059 -29.152 0.500 1.00 68.69 99 GLY A N 1
ATOM 748 C CA . GLY A 1 99 ? 0.008 -29.925 -0.177 1.00 68.69 99 GLY A CA 1
ATOM 749 C C . GLY A 1 99 ? 0.526 -30.619 -1.427 1.00 68.69 99 GLY A C 1
ATOM 750 O O . GLY A 1 99 ? -0.043 -31.682 -1.756 1.00 68.69 99 GLY A O 1
#

Organism: NCBI:txid1497615

Radius of gyration: 14.75 Å; Cα contacts (8 Å, |Δi|>4): 63; chains: 1; bounding box: 26×43×32 Å

Mean predicted aligned error: 3.29 Å

InterPro domains:
  IPR004046 Glutathione S-transferase, C-terminal [PF00043] (7-60)
  IPR010987 Glutathione S-transferase, C-terminal-like [PS50405] (1-99)
  IPR036282 Glutathione S-transferase, C-terminal domain superfamily [SSF47616] (3-88)